Protein AF-A0A2I0WG44-F1 (afdb_monomer)

Radius of gyration: 21.63 Å; Cα contacts (8 Å, |Δi|>4): 111; chains: 1; bounding box: 41×58×44 Å

Structure (mmCIF, N/CA/C/O backbone):
data_AF-A0A2I0WG44-F1
#
_entry.id   AF-A0A2I0WG44-F1
#
loop_
_atom_site.group_PDB
_atom_site.id
_atom_site.type_symbol
_atom_site.label_atom_id
_atom_site.label_alt_id
_atom_site.label_comp_id
_atom_site.label_asym_id
_atom_site.label_entity_id
_atom_site.label_seq_id
_atom_site.pdbx_PDB_ins_code
_atom_site.Cartn_x
_atom_site.Cartn_y
_atom_site.Cartn_z
_atom_site.occupancy
_atom_site.B_iso_or_equiv
_atom_site.auth_seq_id
_atom_site.auth_comp_id
_atom_site.auth_asym_id
_atom_site.auth_atom_id
_atom_site.pdbx_PDB_model_num
ATOM 1 N N . MET A 1 1 ? -23.861 42.448 -7.522 1.00 47.75 1 MET A N 1
ATOM 2 C CA . MET A 1 1 ? -22.983 42.368 -6.326 1.00 47.75 1 MET A CA 1
ATOM 3 C C . MET A 1 1 ? -23.754 41.888 -5.085 1.00 47.75 1 MET A C 1
ATOM 5 O O . MET A 1 1 ? -23.891 42.624 -4.119 1.00 47.75 1 MET A O 1
ATOM 9 N N . LYS A 1 2 ? -24.259 40.649 -5.081 1.00 52.19 2 LYS A N 1
ATOM 10 C CA . LYS A 1 2 ? -24.773 39.965 -3.879 1.00 52.19 2 LYS A CA 1
ATOM 11 C C . LYS A 1 2 ? -24.394 38.492 -4.019 1.00 52.19 2 LYS A C 1
ATOM 13 O O . LYS A 1 2 ? -25.072 37.797 -4.757 1.00 52.19 2 LYS A O 1
ATOM 18 N N . ASN A 1 3 ? -23.277 38.049 -3.432 1.00 54.75 3 ASN A N 1
ATOM 19 C CA . ASN A 1 3 ? -23.000 36.604 -3.333 1.00 54.75 3 ASN A CA 1
ATOM 20 C C . ASN A 1 3 ? -21.937 36.176 -2.303 1.00 54.75 3 ASN A C 1
ATOM 22 O O . ASN A 1 3 ? -21.853 34.989 -2.021 1.00 54.75 3 ASN A O 1
ATOM 26 N N . SER A 1 4 ? -21.161 37.074 -1.680 1.00 57.56 4 SER A N 1
ATOM 27 C CA . SER A 1 4 ? -20.130 36.628 -0.718 1.00 57.56 4 SER A CA 1
ATOM 28 C C . SER A 1 4 ? -20.674 36.314 0.685 1.00 57.56 4 SER A C 1
ATOM 30 O O . SER A 1 4 ? -20.193 35.391 1.335 1.00 57.56 4 SER A O 1
ATOM 32 N N . ALA A 1 5 ? -21.712 37.019 1.153 1.00 59.31 5 ALA A N 1
ATOM 33 C CA . ALA A 1 5 ? -22.264 36.808 2.497 1.00 59.31 5 ALA A CA 1
ATOM 34 C C . ALA A 1 5 ? -23.033 35.478 2.630 1.00 59.31 5 ALA A C 1
ATOM 36 O O . ALA A 1 5 ? -22.931 34.805 3.649 1.00 59.31 5 ALA A O 1
ATOM 37 N N . HIS A 1 6 ? -23.764 35.074 1.586 1.00 55.19 6 HIS A N 1
ATOM 38 C CA . HIS A 1 6 ? -24.568 33.845 1.588 1.00 55.19 6 HIS A CA 1
ATOM 39 C C . HIS A 1 6 ? -23.712 32.573 1.457 1.00 55.19 6 HIS A C 1
ATOM 41 O O . HIS A 1 6 ? -24.047 31.543 2.042 1.00 55.19 6 HIS A O 1
ATOM 47 N N . GLN A 1 7 ? -22.586 32.656 0.738 1.00 57.69 7 GLN A N 1
ATOM 48 C CA . GLN A 1 7 ? -21.602 31.574 0.634 1.00 57.69 7 GLN A CA 1
ATOM 49 C C . GLN A 1 7 ? -20.947 31.301 2.002 1.00 57.69 7 GLN A C 1
ATOM 51 O O . GLN A 1 7 ? -20.915 30.163 2.465 1.00 57.69 7 GLN A O 1
ATOM 56 N N . ASN A 1 8 ? -20.550 32.368 2.706 1.00 64.31 8 ASN A N 1
ATOM 57 C CA . ASN A 1 8 ? -19.874 32.302 4.006 1.00 64.31 8 ASN A CA 1
ATOM 58 C C . ASN A 1 8 ? -20.780 31.716 5.116 1.00 64.31 8 ASN A C 1
ATOM 60 O O . ASN A 1 8 ? -20.326 30.967 5.980 1.00 64.31 8 ASN A O 1
ATOM 64 N N . THR A 1 9 ? -22.094 31.980 5.076 1.00 69.88 9 THR A N 1
ATOM 65 C CA . THR A 1 9 ? -23.053 31.370 6.017 1.00 69.88 9 THR A CA 1
ATOM 66 C C . THR A 1 9 ? -23.212 29.863 5.792 1.00 69.88 9 THR A C 1
ATOM 68 O O . THR A 1 9 ? -23.227 29.108 6.763 1.00 69.88 9 THR A O 1
ATOM 71 N N . LYS A 1 10 ? -23.276 29.404 4.533 1.00 71.75 10 LYS A N 1
ATOM 72 C CA . LYS A 1 10 ? -23.375 27.969 4.207 1.00 71.75 10 LYS A CA 1
ATOM 73 C C . LYS A 1 10 ? -22.113 27.200 4.598 1.00 71.75 10 LYS A C 1
ATOM 75 O O . LYS A 1 10 ? -22.224 26.111 5.152 1.00 71.75 10 LYS A O 1
ATOM 80 N N . GLU A 1 11 ? -20.934 27.777 4.373 1.00 73.25 11 GLU A N 1
ATOM 81 C CA . GLU A 1 11 ? -19.648 27.182 4.763 1.00 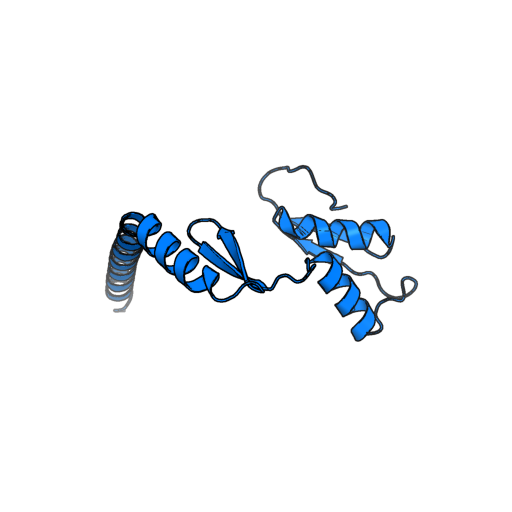73.25 11 GLU A CA 1
ATOM 82 C C . GLU A 1 11 ? -19.511 27.051 6.283 1.00 73.25 11 GLU A C 1
ATOM 84 O O . GLU A 1 11 ? -19.179 25.974 6.781 1.00 73.25 11 GLU A O 1
ATOM 89 N N . LYS A 1 12 ? -19.866 28.096 7.046 1.00 69.69 12 LYS A N 1
ATOM 90 C CA . LYS A 1 12 ? -19.896 28.021 8.517 1.00 69.69 12 LYS A CA 1
ATOM 91 C C . LYS A 1 12 ? -20.878 26.967 9.020 1.00 69.69 12 LYS A C 1
ATOM 93 O O . LYS A 1 12 ? -20.567 26.226 9.949 1.00 69.69 12 LYS A O 1
ATOM 98 N N . GLN A 1 13 ? -22.051 26.868 8.402 1.00 72.25 13 GLN A N 1
ATOM 99 C CA . GLN A 1 13 ? -23.064 25.895 8.799 1.00 72.25 13 GLN A CA 1
ATOM 100 C C . GLN A 1 13 ? -22.644 24.457 8.456 1.00 72.25 13 GLN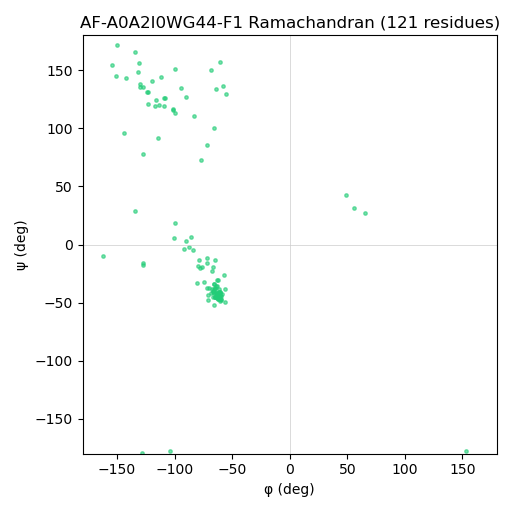 A C 1
ATOM 102 O O . GLN A 1 13 ? -22.853 23.554 9.266 1.00 72.25 13 GLN A O 1
ATOM 107 N N . ALA A 1 14 ? -21.981 24.243 7.315 1.00 71.44 14 ALA A N 1
ATOM 108 C CA . ALA A 1 14 ? -21.370 22.964 6.956 1.00 71.44 14 ALA A CA 1
ATOM 109 C C . ALA A 1 14 ? -20.230 22.584 7.917 1.00 71.44 14 ALA A C 1
ATOM 111 O O . ALA A 1 14 ? -20.166 21.442 8.361 1.00 71.44 14 ALA A O 1
ATOM 112 N N . MET A 1 15 ? -19.383 23.539 8.310 1.00 70.56 15 MET A N 1
ATOM 113 C CA . MET A 1 15 ? -18.304 23.326 9.279 1.00 70.56 15 MET A CA 1
ATOM 114 C C . MET A 1 15 ? -18.839 22.910 10.656 1.00 70.56 15 MET A C 1
ATOM 116 O O . MET A 1 15 ? -18.369 21.924 11.219 1.00 70.56 15 MET A O 1
ATOM 120 N N . VAL A 1 16 ? -19.855 23.602 11.183 1.00 73.00 16 VAL A N 1
ATOM 121 C CA . VAL A 1 16 ? -20.496 23.242 12.464 1.00 73.00 16 VAL A CA 1
ATOM 122 C C . VAL A 1 16 ? -21.137 21.856 12.387 1.00 73.00 16 VAL A C 1
ATOM 124 O O . VAL A 1 16 ? -20.995 21.047 13.303 1.00 73.00 16 VAL A O 1
ATOM 127 N N . ARG A 1 17 ? -21.803 21.551 11.272 1.00 72.12 17 ARG A N 1
ATOM 128 C CA . ARG A 1 17 ? -22.451 20.257 11.047 1.00 72.12 17 ARG A CA 1
ATOM 129 C C . ARG A 1 17 ? -21.432 19.114 10.926 1.00 72.12 17 ARG A C 1
ATOM 131 O O . ARG A 1 17 ? -21.634 18.067 11.533 1.00 72.12 17 ARG A O 1
ATOM 138 N N . ASN A 1 18 ? -20.306 19.336 10.245 1.00 73.88 18 ASN A N 1
ATOM 139 C CA . ASN A 1 18 ? -19.184 18.393 10.182 1.00 73.88 18 ASN A CA 1
ATOM 140 C C . ASN A 1 18 ? -18.529 18.194 11.553 1.00 73.88 18 ASN A C 1
ATOM 142 O O . ASN A 1 18 ? -18.183 17.073 11.912 1.00 73.88 18 ASN A O 1
ATOM 146 N N . MET A 1 19 ? -18.403 19.256 12.349 1.00 75.12 19 MET A N 1
ATOM 147 C CA . MET A 1 19 ? -17.836 19.175 13.695 1.00 75.12 19 MET A CA 1
ATOM 148 C C . MET A 1 19 ? -18.743 18.390 14.650 1.00 75.12 19 MET A C 1
ATOM 150 O O . MET A 1 19 ? -18.253 17.575 15.428 1.00 75.12 19 MET A O 1
ATOM 154 N N . SER A 1 20 ? -20.064 18.555 14.530 1.00 81.06 20 SER A N 1
ATOM 155 C CA . SER A 1 20 ? -21.049 17.739 15.249 1.00 81.06 20 SER A CA 1
ATOM 156 C C . SER A 1 20 ? -20.999 16.265 14.827 1.00 81.06 20 SER A C 1
ATOM 158 O O . SER A 1 20 ? -21.017 15.391 15.692 1.00 81.06 20 SER A O 1
ATOM 160 N N . LEU A 1 21 ? -20.854 15.977 13.528 1.00 79.38 21 LEU A N 1
ATOM 161 C CA . LEU A 1 21 ? -20.716 14.609 13.023 1.00 79.38 21 LEU A CA 1
ATOM 162 C C . LEU A 1 21 ? -19.418 13.942 13.503 1.00 79.38 21 LEU A C 1
ATOM 164 O O . LEU A 1 21 ? -19.450 12.809 13.971 1.00 79.38 21 LEU A O 1
ATOM 168 N N . ILE A 1 22 ? -18.285 14.647 13.444 1.00 82.62 22 ILE A N 1
ATOM 169 C CA . ILE A 1 22 ? -17.001 14.145 13.954 1.00 82.62 22 ILE A CA 1
ATOM 170 C C . ILE A 1 22 ? -17.099 13.873 15.453 1.00 82.62 22 ILE A C 1
ATOM 172 O O . ILE A 1 22 ? -16.646 12.826 15.909 1.00 82.62 22 ILE A O 1
ATOM 176 N N . PHE A 1 23 ? -17.706 14.783 16.217 1.00 83.62 23 PHE A N 1
ATOM 177 C CA . PHE A 1 23 ? -17.909 14.592 17.649 1.00 83.62 23 PHE A CA 1
ATOM 178 C C . PHE A 1 23 ? -18.781 13.365 17.933 1.00 83.62 23 PHE A C 1
ATOM 180 O O . PHE A 1 23 ? -18.417 12.536 18.762 1.00 83.62 23 PHE A O 1
ATOM 187 N N . PHE A 1 24 ? -19.881 13.191 17.197 1.00 85.62 24 PHE A N 1
ATOM 188 C CA . PHE A 1 24 ? -20.737 12.011 17.305 1.00 85.62 24 PHE A CA 1
ATOM 189 C C . PHE A 1 24 ? -19.980 10.711 16.995 1.00 85.62 24 PHE A C 1
ATOM 191 O O . PHE A 1 24 ? -20.063 9.759 17.771 1.00 85.62 24 PHE A O 1
ATOM 198 N N . ILE A 1 25 ? -19.205 10.676 15.904 1.00 82.75 25 ILE A N 1
ATOM 199 C CA . ILE A 1 25 ? -18.378 9.516 15.536 1.00 82.75 25 ILE A CA 1
ATOM 200 C C . ILE A 1 25 ? -17.355 9.223 16.636 1.00 82.75 25 ILE A C 1
ATOM 202 O O . ILE A 1 25 ? -17.154 8.067 16.987 1.00 82.75 25 ILE A O 1
ATOM 206 N N . MET A 1 26 ? -16.738 10.254 17.217 1.00 83.75 26 MET A N 1
ATOM 207 C CA . MET A 1 26 ? -15.765 10.088 18.298 1.00 83.75 26 MET A CA 1
ATOM 208 C C . MET A 1 26 ? -16.393 9.525 19.577 1.00 83.75 26 MET A C 1
ATOM 210 O O . MET A 1 26 ? -15.798 8.644 20.188 1.00 83.75 26 MET A O 1
ATOM 214 N N . GLN A 1 27 ? -17.588 9.985 19.960 1.00 91.62 27 GLN A N 1
ATOM 215 C CA . GLN A 1 27 ? -18.301 9.475 21.140 1.00 91.62 27 GLN A CA 1
ATOM 216 C C . GLN A 1 27 ? -18.735 8.014 20.972 1.00 91.62 27 GLN A C 1
ATOM 218 O O . GLN A 1 27 ? -18.738 7.251 21.933 1.00 91.62 27 GLN A O 1
ATOM 223 N N . ASN A 1 28 ? -19.074 7.611 19.746 1.00 90.94 28 ASN A N 1
ATOM 224 C CA . ASN A 1 28 ? -19.579 6.270 19.450 1.00 90.94 28 ASN A CA 1
ATOM 225 C C . ASN A 1 28 ? -18.517 5.332 18.859 1.00 90.94 28 ASN A C 1
ATOM 227 O O . ASN A 1 28 ? -18.847 4.211 18.479 1.00 90.94 28 ASN A O 1
ATOM 231 N N . TRP A 1 29 ? -17.251 5.754 18.773 1.00 90.94 29 TRP A N 1
ATOM 232 C CA . TRP A 1 29 ? -16.211 5.029 18.038 1.00 90.94 29 TRP A CA 1
ATOM 233 C C . TRP A 1 29 ? -16.051 3.583 18.512 1.00 90.94 29 TRP A C 1
ATOM 235 O O . TRP A 1 29 ? -16.091 2.657 17.706 1.00 90.94 29 TRP A O 1
ATOM 245 N N . THR A 1 30 ? -15.941 3.385 19.826 1.00 91.00 30 THR A N 1
ATOM 246 C CA . THR A 1 30 ? -15.795 2.055 20.431 1.00 91.00 30 THR A CA 1
ATOM 247 C C . THR A 1 30 ? -17.000 1.164 20.138 1.00 91.00 30 THR A C 1
ATOM 249 O O . THR A 1 30 ? -16.829 -0.008 19.817 1.00 91.00 30 THR A O 1
ATOM 252 N N . LEU A 1 31 ? -18.215 1.720 20.194 1.00 93.81 31 LEU A N 1
ATOM 253 C CA . LEU A 1 31 ? -19.450 0.985 19.919 1.00 93.81 31 LEU A CA 1
ATOM 254 C C . LEU A 1 31 ? -19.526 0.551 18.448 1.00 93.81 31 LEU A C 1
ATOM 256 O O . LEU A 1 31 ? -19.844 -0.599 18.156 1.00 93.81 31 LEU A O 1
ATOM 260 N N . ILE A 1 32 ? -19.193 1.456 17.524 1.00 91.69 32 ILE A N 1
ATOM 261 C CA . ILE A 1 32 ? -19.156 1.171 16.084 1.00 91.69 32 ILE A CA 1
ATOM 262 C C . ILE A 1 32 ? -18.101 0.098 15.787 1.00 91.69 32 ILE A C 1
ATOM 264 O O . ILE A 1 32 ? -18.399 -0.874 15.095 1.00 91.69 32 ILE A O 1
ATOM 268 N N . ALA A 1 33 ? -16.893 0.238 16.340 1.00 92.06 33 ALA A N 1
ATOM 269 C CA . ALA A 1 33 ? -15.814 -0.727 16.148 1.00 92.06 33 ALA A CA 1
ATOM 270 C C . ALA A 1 33 ? -16.188 -2.120 16.665 1.00 92.06 33 ALA A C 1
ATOM 272 O O . ALA A 1 33 ? -15.951 -3.111 15.974 1.00 92.06 33 ALA A O 1
ATOM 273 N N . GLN A 1 34 ? -16.839 -2.194 17.831 1.00 94.44 34 GLN A N 1
ATOM 274 C CA . GLN A 1 34 ? -17.313 -3.455 18.393 1.00 94.44 34 GLN A CA 1
ATOM 275 C C . GLN A 1 34 ? -18.369 -4.112 17.499 1.00 94.44 34 GLN A C 1
ATOM 277 O O . GLN A 1 34 ? -18.250 -5.294 17.187 1.00 94.44 34 GLN A O 1
ATOM 282 N N . HIS A 1 35 ? -19.354 -3.348 17.018 1.00 95.00 35 HIS A N 1
ATOM 283 C CA . HIS A 1 35 ? -20.375 -3.876 16.113 1.00 95.00 35 HIS A CA 1
ATOM 284 C C . HIS A 1 35 ? -19.786 -4.414 14.808 1.00 95.00 35 HIS A C 1
ATOM 286 O O . HIS A 1 35 ? -20.164 -5.499 14.368 1.00 95.00 35 HIS A O 1
ATOM 292 N N . VAL A 1 36 ? -18.846 -3.686 14.197 1.00 94.50 36 VAL A N 1
ATOM 293 C CA . V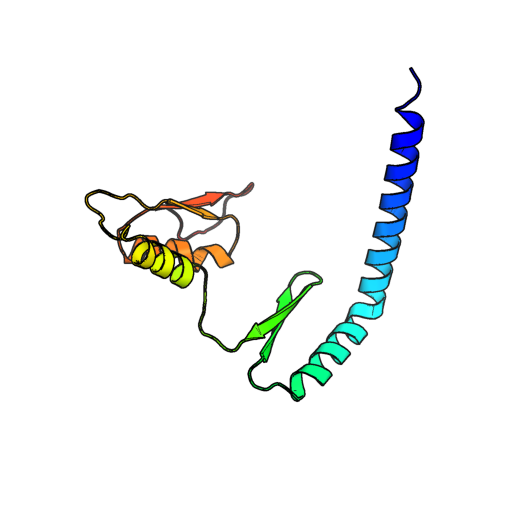AL A 1 36 ? -18.158 -4.153 12.985 1.00 94.50 36 VAL A CA 1
ATOM 294 C C . VAL A 1 36 ? -17.374 -5.432 13.280 1.00 94.50 36 VAL A C 1
ATOM 296 O O . VAL A 1 36 ? -17.477 -6.398 12.526 1.00 94.50 36 VAL A O 1
ATOM 299 N N . HIS A 1 37 ? -16.642 -5.476 14.395 1.00 93.44 37 HIS A N 1
ATOM 300 C CA . HIS A 1 37 ? -15.893 -6.660 14.807 1.00 93.44 37 HIS A CA 1
ATOM 301 C C . HIS A 1 37 ? -16.801 -7.883 15.016 1.00 93.44 37 HIS A C 1
ATOM 303 O O . HIS A 1 37 ? -16.481 -8.968 14.532 1.00 93.44 37 HIS A O 1
ATOM 309 N N . ASP A 1 38 ? -17.946 -7.718 15.680 1.00 95.38 38 ASP A N 1
ATOM 310 C CA . ASP A 1 38 ? -18.890 -8.810 15.934 1.00 95.38 38 ASP A CA 1
ATOM 311 C C . ASP A 1 38 ? -19.512 -9.352 14.638 1.00 95.38 38 ASP A C 1
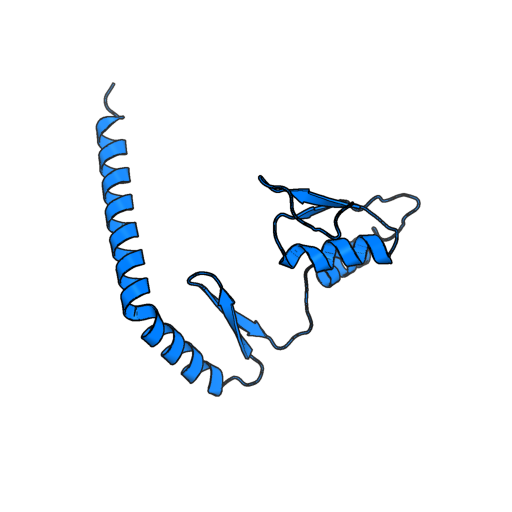ATOM 313 O O . ASP A 1 38 ? -19.655 -10.566 14.492 1.00 95.38 38 ASP A O 1
ATOM 317 N N . ILE A 1 39 ? -19.819 -8.484 13.665 1.00 95.69 39 ILE A N 1
ATOM 318 C CA . ILE A 1 39 ? -20.286 -8.907 12.334 1.00 95.69 39 ILE A CA 1
ATOM 319 C C . ILE A 1 39 ? -19.197 -9.711 11.615 1.00 95.69 39 ILE A C 1
ATOM 321 O O . ILE A 1 39 ? -19.488 -10.763 11.040 1.00 95.69 39 ILE A O 1
ATOM 325 N N . LEU A 1 40 ? -17.943 -9.249 11.667 1.00 94.88 40 LEU A N 1
ATOM 326 C CA . LEU A 1 40 ? -16.822 -9.888 10.973 1.00 94.88 40 LEU A CA 1
ATOM 327 C C . LEU A 1 40 ? -16.459 -11.270 11.523 1.00 94.88 40 LEU A C 1
ATOM 329 O O . LEU A 1 40 ? -15.895 -12.069 10.780 1.00 94.88 40 LEU A O 1
ATOM 333 N N . ARG A 1 41 ? -16.852 -11.622 12.756 1.00 93.62 41 ARG A N 1
ATOM 334 C CA . ARG A 1 41 ? -16.695 -12.997 13.276 1.00 93.62 41 ARG A CA 1
ATOM 335 C C . ARG A 1 41 ? -17.382 -14.053 12.406 1.00 93.62 41 ARG A C 1
ATOM 337 O O . ARG A 1 41 ? -16.941 -15.198 12.392 1.00 93.62 41 ARG A O 1
ATOM 344 N N . ASN A 1 42 ? -18.420 -13.670 11.662 1.00 96.69 42 ASN A N 1
ATOM 345 C CA . ASN A 1 42 ? -19.129 -14.563 10.744 1.00 96.69 42 ASN A CA 1
ATOM 346 C C . ASN A 1 42 ? -18.457 -14.677 9.360 1.00 96.69 42 ASN A C 1
ATOM 348 O O . ASN A 1 42 ? -18.901 -15.470 8.533 1.00 96.69 42 ASN A O 1
ATOM 352 N N . TYR A 1 43 ? -17.398 -13.904 9.099 1.00 94.75 43 TYR A N 1
ATOM 353 C CA . TYR A 1 43 ? -16.708 -13.830 7.810 1.00 94.75 43 TYR A CA 1
ATOM 354 C C . TYR A 1 43 ? -15.199 -14.058 7.990 1.00 94.75 43 TYR A C 1
ATOM 356 O O . TYR A 1 43 ? -14.422 -13.107 7.924 1.00 94.75 43 TYR A O 1
ATOM 364 N N . PRO A 1 44 ? -14.744 -15.313 8.170 1.00 90.25 44 PRO A N 1
ATOM 365 C CA . PRO A 1 44 ? -13.349 -15.619 8.505 1.00 90.25 44 PRO A CA 1
ATOM 366 C C . PRO A 1 44 ? -12.335 -15.258 7.407 1.00 90.25 44 PRO A C 1
ATOM 368 O O . PRO A 1 44 ? -11.140 -15.252 7.672 1.00 90.25 44 PRO A O 1
ATOM 371 N N . LEU A 1 45 ? -12.790 -14.968 6.182 1.00 93.06 45 LEU A N 1
ATOM 372 C CA . LEU A 1 45 ? -11.947 -14.511 5.067 1.00 93.06 45 LEU A CA 1
ATOM 373 C C . LEU A 1 45 ? -11.755 -12.987 5.029 1.00 93.06 45 LEU A C 1
ATOM 375 O O . LEU A 1 45 ? -11.061 -12.478 4.144 1.00 93.06 45 LEU A O 1
ATOM 379 N N . LEU A 1 46 ? -12.380 -12.260 5.955 1.00 93.44 46 LEU A N 1
ATOM 380 C CA . LEU A 1 46 ? -12.255 -10.820 6.110 1.00 93.44 46 LEU A CA 1
ATOM 381 C C . LEU A 1 46 ? -11.528 -10.511 7.420 1.00 93.44 46 LEU A C 1
ATOM 383 O O . LEU A 1 46 ? -11.719 -11.183 8.431 1.00 93.44 46 LEU A O 1
ATOM 387 N N . HIS A 1 47 ? -10.718 -9.463 7.414 1.00 89.69 47 HIS A N 1
ATOM 388 C CA . HIS A 1 47 ? -10.080 -8.928 8.606 1.00 89.69 47 HIS A CA 1
ATOM 389 C C . HIS A 1 47 ? -10.284 -7.417 8.684 1.00 89.69 47 HIS A C 1
ATOM 391 O O . HIS A 1 47 ? -10.533 -6.747 7.681 1.00 89.69 47 HIS A O 1
ATOM 397 N N . LEU A 1 48 ? -10.204 -6.895 9.905 1.00 91.19 48 LEU A N 1
ATOM 398 C CA . LEU A 1 48 ? -10.410 -5.485 10.205 1.00 91.19 48 LEU A CA 1
ATOM 399 C C . LEU A 1 48 ? -9.058 -4.798 10.402 1.00 91.19 48 LEU A C 1
ATOM 401 O O . LEU A 1 48 ? -8.344 -5.113 11.358 1.00 91.19 48 LEU A O 1
ATOM 405 N N . THR A 1 49 ? -8.722 -3.839 9.545 1.00 88.50 49 THR A N 1
ATOM 406 C CA . THR A 1 49 ? -7.603 -2.914 9.762 1.00 88.50 49 THR A CA 1
ATOM 407 C C . THR A 1 49 ? -8.112 -1.575 10.289 1.00 88.50 49 THR A C 1
ATOM 409 O O . THR A 1 49 ? -9.256 -1.176 10.065 1.00 88.50 49 THR A O 1
ATOM 412 N N . HIS A 1 50 ? -7.272 -0.898 11.073 1.00 86.06 50 HIS A N 1
ATOM 413 C CA . HIS A 1 50 ? -7.630 0.347 11.746 1.00 86.06 50 HIS A CA 1
ATOM 414 C C . HIS A 1 50 ? -6.755 1.481 11.223 1.00 86.06 50 HIS A C 1
ATOM 416 O O . HIS A 1 50 ? -5.533 1.463 11.377 1.00 86.06 50 HIS A O 1
ATOM 422 N N . GLY A 1 51 ? -7.405 2.477 10.633 1.00 82.56 51 GLY A N 1
ATOM 423 C CA . GLY A 1 51 ? -6.811 3.749 10.257 1.00 82.56 51 GLY A CA 1
ATOM 424 C C . GLY A 1 51 ? -7.211 4.859 11.226 1.00 82.56 51 GLY A C 1
ATOM 425 O O . GLY A 1 51 ? -7.938 4.660 12.204 1.00 82.56 51 GLY A O 1
ATOM 426 N N . TRP A 1 52 ? -6.759 6.077 10.941 1.00 80.81 52 TRP A N 1
ATOM 427 C CA . TRP A 1 52 ? -7.154 7.250 11.718 1.00 80.81 52 TRP A CA 1
ATOM 428 C C . TRP A 1 52 ? -8.648 7.524 11.551 1.00 80.81 52 TRP A C 1
ATOM 430 O O . TRP A 1 52 ? -9.065 8.106 10.555 1.00 80.81 52 TRP A O 1
ATOM 440 N N . LYS A 1 53 ? -9.444 7.111 12.547 1.00 81.44 53 LYS A N 1
ATOM 441 C CA . LYS A 1 53 ? -10.916 7.190 12.526 1.00 81.44 53 LYS A CA 1
ATOM 442 C C . LYS A 1 53 ? -11.529 6.490 11.303 1.00 81.44 53 LYS A C 1
ATOM 444 O O . LYS A 1 53 ? -12.580 6.898 10.816 1.00 81.44 53 LYS A O 1
ATOM 449 N N . VAL A 1 54 ? -10.870 5.432 10.829 1.00 87.94 54 VAL A N 1
ATOM 450 C CA . VAL A 1 54 ? -11.332 4.579 9.730 1.00 87.94 54 VAL A CA 1
ATOM 451 C C . VAL A 1 54 ? -11.238 3.120 10.166 1.00 87.94 54 VAL A C 1
ATOM 453 O O . VAL A 1 54 ? -10.255 2.709 10.780 1.00 87.94 54 VAL A O 1
ATOM 456 N N . LEU A 1 55 ? -12.286 2.361 9.860 1.00 90.88 55 LEU A N 1
ATOM 457 C CA . LEU A 1 55 ? -12.322 0.907 9.949 1.00 90.88 55 LEU A CA 1
ATOM 458 C C . LEU A 1 55 ? -12.336 0.369 8.523 1.00 90.88 55 LEU A C 1
ATOM 460 O O . LEU A 1 55 ? -13.251 0.677 7.761 1.00 90.88 55 LEU A O 1
ATOM 464 N N . GLU A 1 56 ? -11.322 -0.400 8.162 1.00 91.50 56 GLU A N 1
ATOM 465 C CA . GLU A 1 56 ? -11.170 -0.962 6.824 1.00 91.50 56 GLU A CA 1
ATOM 466 C C . GLU A 1 56 ? -11.430 -2.465 6.888 1.00 91.50 56 GLU A C 1
ATOM 468 O O . GLU A 1 56 ? -10.843 -3.182 7.699 1.00 91.50 56 GLU A O 1
ATOM 473 N N . ILE A 1 57 ? -12.343 -2.939 6.044 1.00 93.62 57 ILE A N 1
ATOM 474 C CA . ILE A 1 57 ? -12.666 -4.359 5.932 1.00 93.62 57 ILE A CA 1
ATOM 475 C C . ILE A 1 57 ? -11.915 -4.897 4.724 1.00 93.62 57 ILE A C 1
ATOM 477 O O . ILE A 1 57 ? -12.212 -4.532 3.587 1.00 93.62 57 ILE A O 1
ATOM 481 N N . CYS A 1 58 ? -10.950 -5.770 4.982 1.00 89.81 58 CYS A N 1
ATOM 482 C CA . CYS A 1 58 ? -10.014 -6.259 3.983 1.00 89.81 58 CYS A CA 1
ATOM 483 C C . CYS A 1 58 ? -10.134 -7.776 3.842 1.00 89.81 58 CYS A C 1
ATOM 485 O O . CYS A 1 58 ? -10.267 -8.502 4.826 1.00 89.81 58 CYS A O 1
ATOM 487 N N . THR A 1 59 ? -10.049 -8.288 2.618 1.00 88.50 59 THR A N 1
ATOM 488 C CA . THR A 1 59 ? -9.904 -9.730 2.380 1.00 88.50 59 THR A CA 1
ATOM 489 C C . THR A 1 59 ? -8.535 -10.217 2.850 1.00 88.50 59 THR A C 1
ATOM 491 O O . THR A 1 59 ? -7.561 -9.467 2.789 1.00 88.50 59 THR A O 1
ATOM 494 N N . ILE A 1 60 ? -8.427 -11.479 3.274 1.00 84.69 60 ILE A N 1
ATOM 495 C CA . ILE A 1 60 ? -7.135 -12.119 3.584 1.00 84.69 60 ILE A CA 1
ATOM 496 C C . ILE A 1 60 ? -6.438 -12.501 2.270 1.00 84.69 60 ILE A C 1
ATOM 498 O O . ILE A 1 60 ? -6.399 -13.661 1.868 1.00 84.69 60 ILE A O 1
ATOM 502 N N . ILE A 1 61 ? -5.934 -11.492 1.564 1.00 86.75 61 ILE A N 1
ATOM 503 C CA . ILE A 1 61 ? -5.120 -11.646 0.359 1.00 86.75 61 ILE A CA 1
ATOM 504 C C . ILE A 1 61 ? -3.811 -10.917 0.619 1.00 86.75 61 ILE A C 1
ATOM 506 O O . ILE A 1 61 ? -3.807 -9.769 1.059 1.00 86.75 61 ILE A O 1
ATOM 510 N N . ASP A 1 62 ? -2.698 -11.589 0.343 1.00 85.12 62 ASP A N 1
ATOM 511 C CA . ASP A 1 62 ? -1.373 -10.991 0.415 1.00 85.12 62 ASP A CA 1
ATOM 512 C C . ASP A 1 62 ? -1.203 -10.013 -0.765 1.00 85.12 62 ASP A C 1
ATOM 514 O O . ASP A 1 62 ? -0.737 -10.377 -1.848 1.00 85.12 62 ASP A O 1
ATOM 518 N N . TRP A 1 63 ? -1.657 -8.773 -0.565 1.00 89.00 63 TRP A N 1
ATOM 519 C CA . TRP A 1 63 ? -1.661 -7.696 -1.550 1.00 89.00 63 TRP A CA 1
ATOM 520 C C . TRP A 1 63 ? -1.055 -6.420 -0.968 1.00 89.00 63 TRP A C 1
ATOM 522 O O . TRP A 1 63 ? -1.340 -6.040 0.165 1.00 89.00 63 TRP A O 1
ATOM 532 N N . ASN A 1 64 ? -0.233 -5.735 -1.760 1.00 89.56 64 ASN A N 1
ATOM 533 C CA . ASN A 1 64 ? 0.363 -4.455 -1.394 1.00 89.56 64 ASN A CA 1
ATOM 534 C C . ASN A 1 64 ? 0.601 -3.591 -2.642 1.00 89.56 64 ASN A C 1
ATOM 536 O O . ASN A 1 64 ? 0.442 -4.051 -3.777 1.00 89.56 64 ASN A O 1
ATOM 540 N N . LYS A 1 65 ? 0.982 -2.325 -2.438 1.00 91.12 65 LYS A N 1
ATOM 541 C CA . LYS A 1 65 ? 1.202 -1.374 -3.539 1.00 91.12 65 LYS A CA 1
ATOM 542 C C . LYS A 1 65 ? 2.330 -1.813 -4.483 1.00 91.12 65 LYS A C 1
ATOM 544 O O . LYS A 1 65 ? 2.235 -1.573 -5.680 1.00 91.12 65 LYS A O 1
ATOM 549 N N . GLY A 1 66 ? 3.343 -2.523 -3.984 1.00 91.62 66 GLY A N 1
ATOM 550 C CA . GLY A 1 66 ? 4.400 -3.107 -4.816 1.00 91.62 66 GLY A CA 1
ATOM 551 C C . GLY A 1 66 ? 3.887 -4.181 -5.774 1.00 91.62 66 GLY A C 1
ATOM 552 O O . GLY A 1 66 ? 4.186 -4.139 -6.966 1.00 91.62 66 GLY A O 1
ATOM 553 N N . LYS A 1 67 ? 3.041 -5.096 -5.287 1.00 92.81 67 LYS A N 1
ATOM 554 C CA . LYS A 1 67 ? 2.374 -6.110 -6.121 1.00 92.81 67 LYS A CA 1
ATOM 555 C C . LYS A 1 67 ? 1.480 -5.480 -7.180 1.00 92.81 67 LYS A C 1
ATOM 557 O O . LYS A 1 67 ? 1.470 -5.945 -8.315 1.00 92.81 67 LYS A O 1
ATOM 562 N N . ALA A 1 68 ? 0.787 -4.397 -6.830 1.00 93.88 68 ALA A N 1
ATOM 563 C CA . ALA A 1 68 ? -0.007 -3.638 -7.788 1.00 93.88 68 ALA A CA 1
ATOM 564 C C . ALA A 1 68 ? 0.861 -3.023 -8.898 1.00 93.88 68 ALA A C 1
ATOM 566 O O . ALA A 1 68 ? 0.505 -3.131 -10.067 1.00 93.88 68 ALA A O 1
ATOM 567 N N . VAL A 1 69 ? 2.008 -2.426 -8.552 1.00 93.00 69 VAL A N 1
ATOM 568 C CA . VAL A 1 69 ? 2.955 -1.880 -9.540 1.00 93.00 69 VAL A CA 1
ATOM 569 C C . VAL A 1 69 ? 3.466 -2.975 -10.473 1.00 93.00 69 VAL A C 1
ATOM 571 O O . VAL A 1 69 ? 3.411 -2.796 -11.686 1.00 93.00 69 VAL A O 1
ATOM 574 N N . ASN A 1 70 ? 3.906 -4.114 -9.931 1.00 91.81 70 ASN A N 1
ATOM 575 C CA . ASN A 1 70 ? 4.406 -5.212 -10.758 1.00 91.81 70 ASN A CA 1
ATOM 576 C C . ASN A 1 70 ? 3.323 -5.743 -11.711 1.00 91.81 70 ASN A C 1
ATOM 578 O O . ASN A 1 70 ? 3.564 -5.864 -12.910 1.00 91.81 70 ASN A O 1
ATOM 582 N N . LEU A 1 71 ? 2.103 -5.957 -11.201 1.00 93.75 71 LEU A N 1
ATOM 583 C CA . LEU A 1 71 ? 0.968 -6.381 -12.021 1.00 93.75 71 LEU A CA 1
ATOM 584 C C . LEU A 1 71 ? 0.677 -5.377 -13.147 1.00 93.75 71 LEU A C 1
ATOM 586 O O . LEU A 1 71 ? 0.433 -5.783 -14.278 1.00 93.75 71 LEU A O 1
ATOM 590 N N . LEU A 1 72 ? 0.711 -4.071 -12.866 1.00 94.25 72 LEU A N 1
ATOM 591 C CA . LEU A 1 72 ? 0.474 -3.043 -13.882 1.00 94.25 72 LEU A CA 1
ATOM 592 C C . LEU A 1 72 ? 1.533 -3.069 -14.989 1.00 94.25 72 LEU A C 1
ATOM 594 O O . LEU A 1 72 ? 1.176 -2.986 -16.163 1.00 94.25 72 LEU A O 1
ATOM 598 N N . LEU A 1 73 ? 2.814 -3.203 -14.637 1.00 92.00 73 LEU A N 1
ATOM 599 C CA . LEU A 1 73 ? 3.895 -3.289 -15.623 1.00 92.00 73 LEU A CA 1
ATOM 600 C C . LEU A 1 73 ? 3.752 -4.533 -16.505 1.00 92.00 73 LEU A C 1
ATOM 602 O O . LEU A 1 73 ? 3.912 -4.443 -17.721 1.00 92.00 73 LEU A O 1
ATOM 606 N N . GLU A 1 74 ? 3.399 -5.673 -15.912 1.00 92.06 74 GLU A N 1
ATOM 607 C CA . GLU A 1 74 ? 3.158 -6.921 -16.638 1.00 92.06 74 GLU A CA 1
ATOM 608 C C . GLU A 1 74 ? 1.939 -6.819 -17.564 1.00 92.06 74 GLU A C 1
ATOM 610 O O . GLU A 1 74 ? 2.052 -7.075 -18.762 1.00 92.06 74 GLU A O 1
ATOM 615 N N . CYS A 1 75 ? 0.782 -6.394 -17.044 1.00 95.31 75 CYS A N 1
ATOM 616 C CA . CYS A 1 75 ? -0.461 -6.316 -17.814 1.00 95.31 75 CYS A CA 1
ATOM 617 C C . CYS A 1 75 ? -0.386 -5.329 -18.985 1.00 95.31 75 CYS A C 1
ATOM 619 O O . CYS A 1 75 ? -1.069 -5.526 -19.989 1.00 95.31 75 CYS A O 1
ATOM 621 N N . LEU A 1 76 ? 0.415 -4.269 -18.859 1.00 92.94 76 LEU A N 1
ATOM 622 C CA . LEU A 1 76 ? 0.585 -3.257 -19.902 1.00 92.94 76 LEU A CA 1
ATOM 623 C C . LEU A 1 76 ? 1.752 -3.559 -20.853 1.00 92.94 76 LEU A C 1
ATOM 625 O O . LEU A 1 76 ? 1.955 -2.809 -21.804 1.00 92.94 76 LEU A O 1
ATOM 629 N N . GLY A 1 77 ? 2.526 -4.624 -20.613 1.00 90.75 77 GLY A N 1
ATOM 630 C CA . GLY A 1 77 ? 3.729 -4.922 -21.396 1.00 90.75 77 GLY A CA 1
ATOM 631 C C . GLY A 1 77 ? 4.835 -3.873 -21.229 1.00 90.75 77 GLY A C 1
ATOM 632 O O . GLY A 1 77 ? 5.645 -3.681 -22.128 1.00 90.75 77 GLY A O 1
ATOM 633 N N . LEU A 1 78 ? 4.866 -3.184 -20.085 1.00 91.06 78 LEU A N 1
ATOM 634 C CA . LEU A 1 78 ? 5.797 -2.098 -19.757 1.00 91.06 78 LEU A CA 1
ATOM 635 C C . LEU A 1 78 ? 6.964 -2.560 -18.870 1.00 91.06 78 LEU A C 1
ATOM 637 O O . LEU A 1 78 ? 7.610 -1.747 -18.216 1.00 91.06 78 LEU A O 1
ATOM 641 N N . ASN A 1 79 ? 7.228 -3.866 -18.824 1.00 83.81 79 ASN A N 1
ATOM 642 C CA . ASN A 1 79 ? 8.304 -4.453 -18.019 1.00 83.81 79 ASN A CA 1
ATOM 643 C C . ASN A 1 79 ? 9.673 -4.459 -18.740 1.00 83.81 79 ASN A C 1
ATOM 645 O O . ASN A 1 79 ? 10.637 -5.044 -18.248 1.00 83.81 79 ASN A O 1
ATOM 649 N N . ASP A 1 80 ? 9.758 -3.830 -19.915 1.00 86.88 80 ASP A N 1
ATOM 650 C CA . ASP A 1 80 ? 10.999 -3.672 -20.669 1.00 86.88 80 ASP A CA 1
ATOM 651 C C . ASP A 1 80 ? 11.799 -2.469 -20.156 1.00 86.88 80 ASP A C 1
ATOM 653 O O . ASP A 1 80 ? 11.418 -1.313 -20.337 1.00 86.88 80 ASP A O 1
ATOM 657 N N . ARG A 1 81 ? 12.933 -2.751 -19.521 1.00 81.06 81 ARG A N 1
ATOM 658 C CA . ARG A 1 81 ? 13.767 -1.745 -18.850 1.00 81.06 81 ARG A CA 1
ATOM 659 C C .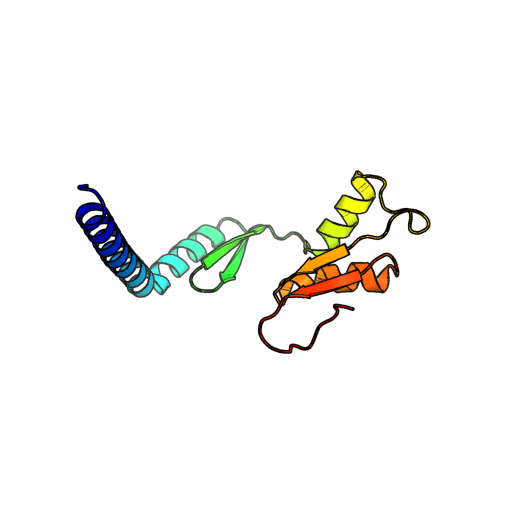 ARG A 1 81 ? 14.657 -0.962 -19.798 1.00 81.06 81 ARG A C 1
ATOM 661 O O . ARG A 1 81 ? 15.123 0.110 -19.423 1.00 81.06 81 ARG A O 1
ATOM 668 N N . ASP A 1 82 ? 14.887 -1.478 -21.001 1.00 86.31 82 ASP A N 1
ATOM 669 C CA . ASP A 1 82 ? 15.717 -0.794 -21.990 1.00 86.31 82 ASP A CA 1
ATOM 670 C C . ASP A 1 82 ? 14.946 0.366 -22.641 1.00 86.31 82 ASP A C 1
ATOM 672 O O . ASP A 1 82 ? 15.539 1.291 -23.208 1.00 86.31 82 ASP A O 1
ATOM 676 N N . HIS A 1 83 ? 13.613 0.342 -22.542 1.00 88.44 83 HIS A N 1
ATOM 677 C CA . HIS A 1 83 ? 12.724 1.291 -23.211 1.00 88.44 83 HIS A CA 1
ATOM 678 C C . HIS A 1 83 ? 11.722 1.985 -22.284 1.00 88.44 83 HIS A C 1
ATOM 680 O O . HIS A 1 83 ? 11.181 3.031 -22.652 1.00 88.44 83 HIS A O 1
ATOM 686 N N . VAL A 1 84 ? 11.484 1.458 -21.081 1.00 90.88 84 VAL A N 1
ATOM 687 C CA . VAL A 1 84 ? 10.533 2.017 -20.118 1.00 90.88 84 VAL A CA 1
ATOM 688 C C . VAL A 1 84 ? 11.228 2.300 -18.793 1.00 90.88 84 VAL A C 1
ATOM 690 O O . VAL A 1 84 ? 11.893 1.441 -18.220 1.00 90.88 84 VAL A O 1
ATOM 693 N N . LEU A 1 85 ? 11.009 3.509 -18.268 1.00 92.00 85 LEU A N 1
ATOM 694 C CA . LEU A 1 85 ? 11.443 3.907 -16.930 1.00 92.00 85 LEU A CA 1
ATOM 695 C C . LEU A 1 85 ? 10.226 4.173 -16.024 1.00 92.00 85 LEU A C 1
ATOM 697 O O . LEU A 1 85 ? 9.708 5.291 -15.994 1.00 92.00 85 LEU A O 1
ATOM 701 N N . PRO A 1 86 ? 9.751 3.161 -15.283 1.00 92.50 86 PRO A N 1
ATOM 702 C CA . PRO A 1 86 ? 8.737 3.312 -14.247 1.00 92.50 86 PRO A CA 1
ATOM 703 C C . PRO A 1 86 ? 9.121 4.347 -13.179 1.00 92.50 86 PRO A C 1
ATOM 705 O O . PRO A 1 86 ? 10.197 4.282 -12.580 1.00 92.50 86 PRO A O 1
ATOM 708 N N . ILE A 1 87 ? 8.206 5.277 -12.899 1.00 93.19 87 ILE A N 1
ATOM 709 C CA . ILE A 1 87 ? 8.329 6.251 -11.809 1.00 93.19 87 ILE A CA 1
ATOM 710 C C . ILE A 1 87 ? 7.113 6.107 -10.899 1.00 93.19 87 ILE A C 1
ATOM 712 O O . ILE A 1 87 ? 5.978 6.286 -11.339 1.00 93.19 87 ILE A O 1
ATOM 716 N N . TYR A 1 88 ? 7.350 5.803 -9.624 1.00 94.00 88 TYR A N 1
ATOM 717 C CA . TYR A 1 88 ? 6.304 5.737 -8.607 1.00 94.00 88 TYR A CA 1
ATOM 718 C C . TYR A 1 88 ? 6.440 6.911 -7.639 1.00 94.00 88 TYR A C 1
ATOM 720 O O . TYR A 1 88 ? 7.495 7.103 -7.043 1.00 94.00 88 TYR A O 1
ATOM 728 N N . ILE A 1 89 ? 5.372 7.683 -7.446 1.00 94.56 89 ILE A N 1
ATOM 729 C CA . ILE A 1 89 ? 5.361 8.856 -6.564 1.00 94.56 89 ILE A CA 1
ATOM 730 C C . ILE A 1 89 ? 4.425 8.569 -5.388 1.00 94.56 89 ILE A C 1
ATOM 732 O O . ILE A 1 89 ? 3.237 8.334 -5.590 1.00 94.56 89 ILE A O 1
ATOM 736 N N . GLY A 1 90 ? 4.960 8.598 -4.167 1.00 91.25 90 GLY A N 1
ATOM 737 C CA . GLY A 1 90 ? 4.230 8.278 -2.935 1.00 91.25 90 GLY A CA 1
ATOM 738 C C . GLY A 1 90 ? 4.488 9.287 -1.818 1.00 91.25 90 GLY A C 1
ATOM 739 O O . GLY A 1 90 ? 5.420 10.080 -1.907 1.00 91.25 90 GLY A O 1
ATOM 740 N N . CYS A 1 91 ? 3.683 9.279 -0.758 1.00 85.06 91 CYS A N 1
ATOM 741 C CA . CYS A 1 91 ? 3.780 10.235 0.355 1.00 85.06 91 CYS A CA 1
ATOM 742 C C . CYS A 1 91 ? 3.867 9.590 1.747 1.00 85.06 91 CYS A C 1
ATOM 744 O O . CYS A 1 91 ? 4.250 10.262 2.718 1.00 85.06 91 CYS A O 1
ATOM 746 N N . ASP A 1 92 ? 3.523 8.306 1.875 1.00 76.88 92 ASP A N 1
ATOM 747 C CA . ASP A 1 92 ? 3.357 7.658 3.173 1.00 76.88 92 ASP A CA 1
ATOM 748 C C . ASP A 1 92 ? 4.139 6.344 3.323 1.00 76.88 92 ASP A C 1
ATOM 750 O O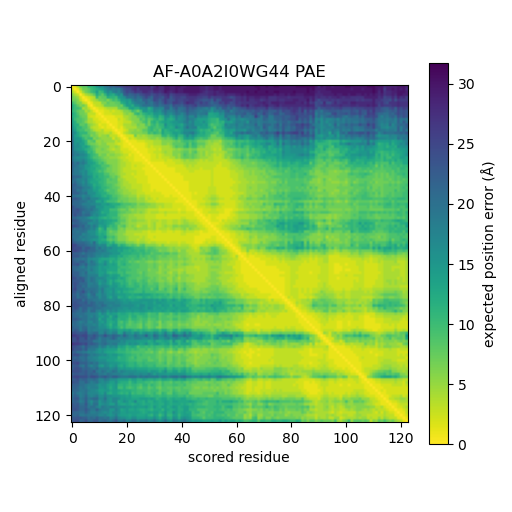 . ASP A 1 92 ? 4.892 5.903 2.455 1.00 76.88 92 ASP A O 1
ATOM 754 N N . ARG A 1 93 ? 3.998 5.723 4.500 1.00 69.06 93 ARG A N 1
ATOM 755 C CA . ARG A 1 93 ? 4.707 4.486 4.850 1.00 69.06 93 ARG A CA 1
ATOM 756 C C . ARG A 1 93 ? 4.248 3.278 4.024 1.00 69.06 93 ARG A C 1
ATOM 758 O O . ARG A 1 93 ? 4.998 2.313 3.940 1.00 69.06 93 ARG A O 1
ATOM 765 N N . THR A 1 94 ? 3.044 3.306 3.457 1.00 72.12 94 THR A N 1
ATOM 766 C CA . THR A 1 94 ? 2.485 2.208 2.651 1.00 72.12 94 THR A CA 1
ATOM 767 C C . THR A 1 94 ? 3.059 2.187 1.233 1.00 72.12 94 THR A C 1
ATOM 769 O O . THR A 1 94 ? 3.063 1.145 0.588 1.00 72.12 94 THR A O 1
ATOM 772 N N . ASP A 1 95 ? 3.616 3.307 0.762 1.00 85.69 95 ASP A N 1
ATOM 773 C CA . ASP A 1 95 ? 4.305 3.397 -0.532 1.00 85.69 95 ASP A CA 1
ATOM 774 C C . ASP A 1 95 ? 5.669 2.686 -0.550 1.00 85.69 95 ASP A C 1
ATOM 776 O O . ASP A 1 95 ? 6.229 2.441 -1.619 1.00 85.69 95 ASP A O 1
ATOM 780 N N . LYS A 1 96 ? 6.188 2.290 0.622 1.00 84.44 96 LYS A N 1
ATOM 781 C CA . LYS A 1 96 ? 7.465 1.574 0.745 1.00 84.44 96 LYS A CA 1
ATOM 782 C C . LYS A 1 96 ? 7.508 0.287 -0.072 1.00 84.44 96 LYS A C 1
ATOM 784 O O . LYS A 1 96 ? 8.537 0.007 -0.678 1.00 84.44 96 LYS A O 1
ATOM 789 N N . ASP A 1 97 ? 6.404 -0.457 -0.141 1.00 89.94 97 ASP A N 1
ATOM 790 C CA . ASP A 1 97 ? 6.348 -1.691 -0.932 1.00 89.94 97 ASP A CA 1
ATOM 791 C C . ASP A 1 97 ? 6.521 -1.412 -2.432 1.00 89.94 97 ASP A C 1
ATOM 793 O O . ASP A 1 97 ? 7.173 -2.181 -3.134 1.00 89.94 97 ASP A O 1
ATOM 797 N N . ALA A 1 98 ? 5.996 -0.285 -2.924 1.00 91.81 98 ALA A N 1
ATOM 798 C CA . ALA A 1 98 ? 6.177 0.131 -4.312 1.00 91.81 98 ALA A CA 1
ATOM 799 C C . ALA A 1 98 ? 7.616 0.579 -4.591 1.00 91.81 98 ALA A C 1
ATOM 801 O O . ALA A 1 98 ? 8.209 0.167 -5.589 1.00 91.81 98 ALA A O 1
ATOM 802 N N . PHE A 1 99 ? 8.208 1.363 -3.686 1.00 91.88 99 PHE A N 1
ATOM 803 C CA . PHE A 1 99 ? 9.608 1.771 -3.804 1.00 91.88 99 PHE A CA 1
ATOM 804 C C . PHE A 1 99 ? 10.556 0.568 -3.802 1.00 91.88 99 PHE A C 1
ATOM 806 O O . PHE A 1 99 ? 11.466 0.490 -4.629 1.00 91.88 99 PHE A O 1
ATOM 813 N N . LYS A 1 100 ? 10.307 -0.396 -2.909 1.00 90.75 100 LYS A N 1
ATOM 814 C CA . LYS A 1 100 ? 11.088 -1.625 -2.795 1.00 90.75 100 LYS A CA 1
ATOM 815 C C . LYS A 1 100 ? 11.048 -2.437 -4.086 1.00 90.75 100 LYS 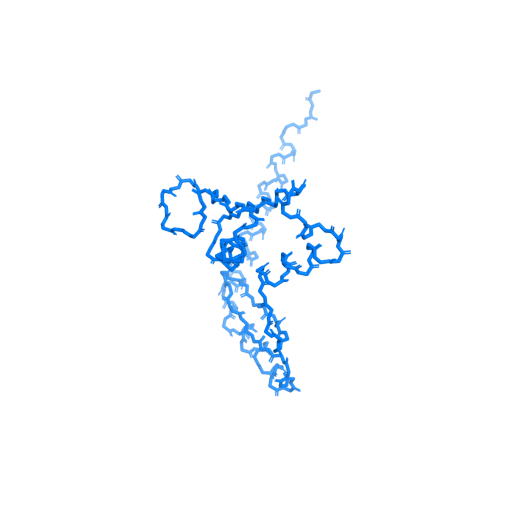A C 1
ATOM 817 O O . LYS A 1 100 ? 12.108 -2.821 -4.563 1.00 90.75 100 LYS A O 1
ATOM 822 N N . VAL A 1 101 ? 9.869 -2.628 -4.683 1.00 91.06 101 VAL A N 1
ATOM 823 C CA . VAL A 1 101 ? 9.731 -3.362 -5.952 1.00 91.06 101 VAL A CA 1
ATOM 824 C C . VAL A 1 101 ? 10.538 -2.703 -7.069 1.00 91.06 101 VAL A C 1
ATOM 826 O O . VAL A 1 101 ? 11.313 -3.385 -7.729 1.00 91.06 101 VAL A O 1
ATOM 829 N N . LEU A 1 102 ? 10.439 -1.381 -7.247 1.00 89.88 102 LEU A N 1
ATOM 830 C CA . LEU A 1 102 ? 11.213 -0.684 -8.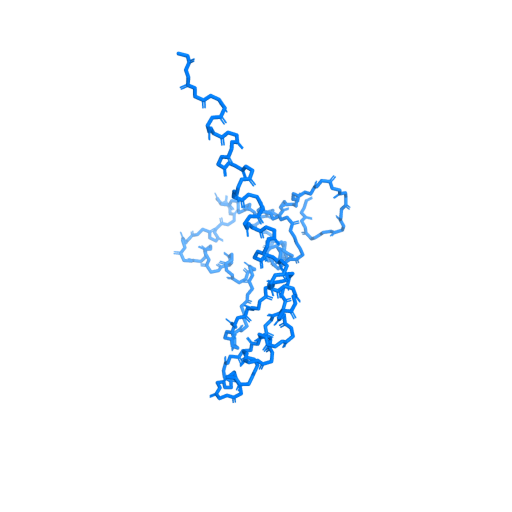285 1.00 89.88 102 LEU A CA 1
ATOM 831 C C . LEU A 1 102 ? 12.731 -0.778 -8.064 1.00 89.88 102 LEU A C 1
ATOM 833 O O . LEU A 1 102 ? 13.488 -0.914 -9.028 1.00 89.88 102 LEU A O 1
ATOM 837 N N . ARG A 1 103 ? 13.173 -0.749 -6.799 1.00 87.62 103 ARG A N 1
ATOM 838 C CA . ARG A 1 103 ? 14.584 -0.893 -6.416 1.00 87.62 103 ARG A CA 1
ATOM 839 C C . ARG A 1 103 ? 15.100 -2.320 -6.613 1.00 87.62 103 ARG A C 1
ATOM 841 O O . ARG A 1 103 ? 16.164 -2.488 -7.195 1.00 87.62 103 ARG A O 1
ATOM 848 N N . GLU A 1 104 ? 14.374 -3.336 -6.148 1.00 86.31 104 GLU A N 1
ATOM 849 C CA . GLU A 1 104 ? 14.755 -4.755 -6.281 1.00 86.31 104 GLU A CA 1
ATOM 850 C C . GLU A 1 104 ? 14.770 -5.204 -7.735 1.00 86.31 104 GLU A C 1
ATOM 852 O O . GLU A 1 104 ? 15.653 -5.945 -8.163 1.00 86.31 104 GLU A O 1
ATOM 857 N N . LEU A 1 105 ? 13.814 -4.705 -8.513 1.00 79.62 105 LEU A N 1
ATOM 858 C CA . LEU A 1 105 ? 13.821 -4.902 -9.939 1.00 79.62 105 LEU A CA 1
ATOM 859 C C . LEU A 1 105 ? 14.923 -4.066 -10.600 1.00 79.62 105 LEU A C 1
ATOM 861 O O . LEU A 1 105 ? 15.284 -4.396 -11.704 1.00 79.62 105 LEU A O 1
ATOM 865 N N . ASN A 1 106 ? 15.547 -3.051 -10.000 1.00 81.12 106 ASN A N 1
ATOM 866 C CA . ASN A 1 106 ? 16.472 -2.153 -10.717 1.00 81.12 106 ASN A CA 1
ATOM 867 C C . ASN A 1 106 ? 15.846 -1.639 -12.035 1.00 81.12 106 ASN A C 1
ATOM 869 O O . ASN A 1 106 ? 16.456 -1.682 -13.104 1.00 81.12 106 ASN A O 1
ATOM 873 N N . SER A 1 107 ? 14.564 -1.275 -11.967 1.00 81.00 107 SER A N 1
ATOM 874 C CA . SER A 1 107 ? 13.703 -1.057 -13.134 1.00 81.00 107 SER A CA 1
ATOM 875 C C . SER A 1 107 ? 12.887 0.220 -13.013 1.00 81.00 107 SER A C 1
ATOM 877 O O . SER A 1 107 ? 11.758 0.263 -13.485 1.00 81.00 107 SER A O 1
ATOM 879 N N . GLY A 1 108 ? 13.383 1.227 -12.298 1.00 89.81 108 GLY A N 1
ATOM 880 C CA . GLY A 1 108 ? 12.633 2.452 -12.058 1.00 89.81 108 GLY A CA 1
ATOM 881 C C . GLY A 1 108 ? 13.025 3.170 -10.780 1.00 89.81 108 GLY A C 1
ATOM 882 O O . GLY A 1 108 ? 13.905 2.736 -10.036 1.00 89.81 108 GLY A O 1
ATOM 883 N N . TYR A 1 109 ? 12.320 4.267 -10.519 1.00 92.06 109 TYR A N 1
ATOM 884 C CA . TYR A 1 109 ? 12.567 5.130 -9.371 1.00 92.06 109 TYR A CA 1
ATOM 885 C C . TYR A 1 109 ? 11.296 5.372 -8.562 1.00 92.06 109 TYR A C 1
ATOM 887 O O . TYR A 1 109 ? 10.224 5.657 -9.096 1.00 92.06 109 TYR A O 1
ATOM 895 N N . GLY A 1 110 ? 11.436 5.277 -7.243 1.00 92.56 110 GLY A N 1
ATOM 896 C CA . GLY A 1 110 ? 10.438 5.743 -6.292 1.00 92.56 110 GLY A CA 1
ATOM 897 C C . GLY A 1 110 ? 10.767 7.161 -5.846 1.00 92.56 110 GLY A C 1
ATOM 898 O O . GLY A 1 110 ? 11.915 7.408 -5.504 1.00 92.56 110 GLY A O 1
ATOM 899 N N . ILE A 1 111 ? 9.787 8.060 -5.806 1.00 92.38 111 ILE A N 1
ATOM 900 C CA . ILE A 1 111 ? 9.921 9.433 -5.307 1.00 92.38 111 ILE A CA 1
ATOM 901 C C . ILE A 1 111 ? 9.021 9.593 -4.082 1.00 92.38 111 ILE A C 1
ATOM 903 O O . ILE A 1 111 ? 7.808 9.375 -4.159 1.00 92.38 111 ILE A O 1
ATOM 907 N N . LEU A 1 112 ? 9.604 10.011 -2.955 1.00 92.31 112 LEU A N 1
ATOM 908 C CA . LEU A 1 112 ? 8.848 10.381 -1.760 1.00 92.31 112 LEU A CA 1
ATOM 909 C C . LEU A 1 112 ? 8.491 11.871 -1.786 1.00 92.31 112 LEU A C 1
ATOM 911 O O . LEU A 1 112 ? 9.361 12.736 -1.843 1.00 92.31 112 LEU A O 1
ATOM 915 N N . VAL A 1 113 ? 7.209 12.169 -1.618 1.00 92.56 113 VAL A N 1
ATOM 916 C CA . VAL A 1 113 ? 6.680 13.518 -1.431 1.00 92.56 113 VAL A CA 1
ATOM 917 C C . VAL A 1 113 ? 6.389 13.738 0.050 1.00 92.56 113 VAL A C 1
ATOM 919 O O . VAL A 1 113 ? 5.527 13.086 0.639 1.00 92.56 113 VAL A O 1
ATOM 922 N N . SER A 1 114 ? 7.104 14.671 0.677 1.00 90.00 114 SER A N 1
ATOM 923 C CA . SER A 1 114 ? 6.923 14.994 2.093 1.00 90.00 114 SER A CA 1
ATOM 924 C C . SER A 1 114 ? 7.268 16.454 2.379 1.00 90.00 114 SER A C 1
ATOM 926 O O . SER A 1 114 ? 8.194 17.004 1.792 1.00 90.00 114 SER A O 1
ATOM 928 N N . SER A 1 115 ? 6.545 17.075 3.314 1.00 91.00 115 SER A N 1
ATOM 929 C CA . SER A 1 115 ? 6.854 18.419 3.828 1.00 91.00 115 SER A CA 1
ATOM 930 C C . SER A 1 115 ? 7.996 18.428 4.850 1.00 91.00 115 SER A C 1
ATOM 932 O O . SER A 1 115 ? 8.508 19.490 5.193 1.00 91.00 115 SER A O 1
ATOM 934 N N . VAL A 1 116 ? 8.385 17.252 5.348 1.00 88.94 116 VAL A N 1
ATOM 935 C CA . VAL A 1 116 ? 9.478 17.052 6.310 1.00 88.94 116 VAL A CA 1
ATOM 936 C C . VAL A 1 116 ? 10.398 15.919 5.842 1.00 88.94 116 VAL A C 1
ATOM 938 O O . VAL A 1 116 ? 9.898 14.969 5.228 1.00 88.94 116 VAL A O 1
ATOM 941 N N . PRO A 1 117 ? 11.709 15.959 6.139 1.00 86.62 117 PRO A N 1
ATOM 942 C CA . PRO A 1 117 ? 12.608 14.843 5.853 1.00 86.62 117 PRO A CA 1
ATOM 943 C C . PRO A 1 117 ? 12.147 13.555 6.549 1.00 86.62 117 PRO A C 1
ATOM 945 O O . PRO A 1 117 ? 11.752 13.582 7.716 1.00 86.62 117 PRO A O 1
ATOM 948 N N . LYS A 1 118 ? 12.180 12.426 5.833 1.00 85.75 118 LYS A N 1
ATOM 949 C CA . LYS A 1 118 ? 11.811 11.097 6.344 1.00 85.75 118 LYS A CA 1
ATOM 950 C C . LYS A 1 118 ? 12.746 10.045 5.755 1.00 85.75 118 LYS A C 1
ATOM 952 O O . LYS A 1 118 ? 13.078 10.125 4.576 1.00 85.75 118 LYS A O 1
ATOM 957 N N . GLU A 1 119 ? 13.108 9.039 6.548 1.00 84.12 119 GLU A N 1
ATOM 958 C CA . GLU A 1 119 ? 13.773 7.842 6.025 1.00 84.12 119 GLU A CA 1
ATOM 959 C C . GLU A 1 119 ? 12.848 7.089 5.064 1.00 84.12 119 GLU A C 1
ATOM 961 O O . GLU A 1 119 ? 11.664 6.870 5.353 1.00 84.12 119 GLU A O 1
ATOM 966 N N . THR A 1 120 ? 13.385 6.688 3.913 1.00 82.81 120 THR A N 1
ATOM 967 C CA . THR A 1 120 ? 12.592 6.126 2.821 1.00 82.81 120 THR A CA 1
ATOM 968 C C . THR A 1 120 ? 13.398 5.196 1.924 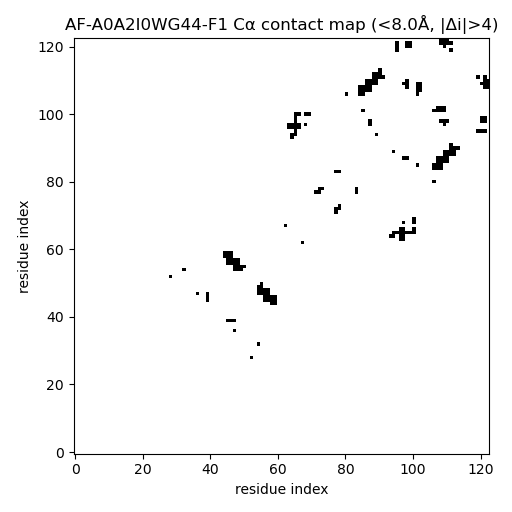1.00 82.81 120 THR A C 1
ATOM 970 O O . THR A 1 120 ? 14.612 5.331 1.796 1.00 82.81 120 THR A O 1
ATOM 973 N N . ASP A 1 121 ? 12.684 4.273 1.279 1.00 81.00 121 ASP A N 1
ATOM 974 C CA . ASP A 1 121 ? 13.205 3.406 0.219 1.00 81.00 121 ASP A CA 1
ATOM 975 C C . ASP A 1 121 ? 13.046 4.018 -1.185 1.00 81.00 121 ASP A C 1
ATOM 977 O O . ASP A 1 121 ? 13.395 3.396 -2.189 1.00 81.00 121 ASP A O 1
ATOM 981 N N . ALA A 1 122 ? 12.538 5.249 -1.261 1.00 81.56 122 ALA A N 1
ATOM 982 C CA . ALA A 1 122 ? 12.626 6.071 -2.462 1.00 81.56 122 ALA A CA 1
ATOM 983 C C . ALA A 1 122 ? 14.100 6.345 -2.835 1.00 81.56 122 ALA A C 1
ATOM 985 O O . ALA A 1 122 ? 14.992 6.229 -1.989 1.00 81.56 122 ALA A O 1
ATOM 986 N N . HIS A 1 123 ? 14.343 6.647 -4.110 1.00 82.94 123 HIS A N 1
ATOM 987 C CA . HIS A 1 123 ? 15.632 7.136 -4.611 1.00 82.94 123 HIS A CA 1
ATOM 988 C C . HIS A 1 123 ? 15.679 8.661 -4.508 1.00 82.94 123 HIS A C 1
ATOM 990 O O . HIS A 1 123 ? 16.771 9.174 -4.186 1.00 82.94 123 HIS A O 1
#

InterPro domains:
  IPR003337 Trehalose-phosphatase [PF02358] (28-118)
  IPR023214 HAD superfamily [G3DSA:3.40.50.1000] (17-123)
  IPR036412 HAD-like superfamily [SSF56784] (12-118)
  IPR044651 Trehalose 6-phosphate OTSB-like [PTHR43768] (27-122)

Sequence (123 aa):
MKNSAHQNTKEKQAMVRNMSLIFFIMQNWTLIAQHVHDILRNYPLLHLTHGWKVLEICTIIDWNKGKAVNLLLECLGLNDRDHVLPIYIGCDRTDKDAFKVLRELNSGYGILVSSVPKETDAH

Solvent-accessible surface area (backbone atoms only — not comparable to full-atom values): 7320 Å² total; per-residue (Å²): 144,84,64,69,70,66,52,54,53,52,52,54,50,50,50,54,51,50,52,50,50,52,50,53,50,64,78,41,40,69,62,54,52,49,53,53,52,62,58,40,71,80,36,85,62,47,46,82,45,79,54,92,95,39,81,44,84,39,66,82,60,101,75,52,53,20,58,51,52,52,50,50,28,60,78,68,69,54,71,47,62,92,84,36,77,51,73,47,80,36,69,58,82,68,39,41,46,33,14,43,46,26,55,76,62,71,43,42,44,19,43,76,52,67,99,60,96,71,94,70,64,41,112

Secondary structure (DSSP, 8-state):
---HHHHHHHHHHHHHHHHHHHHHHHHHHHHHHHHHHHHHTT-TTEEEEEETTEEEEEES----HHHHHHHHHHHTT---TTT---EEEE-SGGGHHHHHHHHHTTS-EEEE--SS----S--

Nearest PDB structures (foldseek):
  5y4a-assembly1_B  TM=3.786E-01  e=2.928E-01  Yersinia pseudotuberculosis IP 32953
  1y0b-assembly2_C  TM=4.459E-01  e=1.934E+00  Bacillus subtilis
  6w1i-assembly1_D  TM=5.257E-01  e=4.344E+00  Bacillus subtilis subsp. subtilis str. 168
  6vg7-assembly1_A  TM=4.348E-01  e=4.971E+00  synthetic construct

Foldseek 3Di:
DPDPVVVVVVVVVVVVVVVVVVVVCVVCVVVVVVVVVVVCVVPVQWDWDDDDSDTDIDGPDPDAPLNVVVVVCVVVVVQDQVPHADEAEEADPRCQSNLVNCVVSVRYFYHYDYPDDDDGSTD

pLDDT: mean 85.18, std 10.3, range [47.75, 96.69]

Organism: NCBI:txid906689

Mean predicted aligned error: 9.75 Å